Protein AF-A0A0S8GRU6-F1 (afdb_monomer_lite)

pLDDT: mean 81.9, std 15.33, range [33.53, 94.19]

Secondary structure (DSSP, 8-state):
----------S--PPPHHHHHHHHHHTTTS-HHHHHHHTT--HHHHHHHHHHTT----------HHHHHHHHHHGGGS-HHHHHHHHTS-HHHHHHHHHHTT----HHHHHHHHHHHHTT--

Structure (mmCIF, N/CA/C/O backbone):
data_AF-A0A0S8GRU6-F1
#
_entry.id   AF-A0A0S8GRU6-F1
#
loop_
_atom_site.group_PDB
_atom_site.id
_atom_site.type_symbol
_atom_site.label_atom_id
_atom_site.label_alt_id
_atom_site.label_comp_id
_atom_site.label_asym_id
_atom_site.label_entity_id
_atom_site.label_seq_id
_atom_site.pdbx_PDB_ins_code
_atom_site.Cartn_x
_atom_site.Cartn_y
_atom_site.Cartn_z
_atom_site.occupancy
_atom_site.B_iso_or_equiv
_atom_site.auth_seq_id
_atom_site.auth_comp_id
_atom_site.auth_asym_id
_atom_site.auth_atom_id
_atom_site.pdbx_PDB_model_num
ATOM 1 N N . MET A 1 1 ? 5.852 -28.354 15.652 1.00 33.53 1 MET A N 1
ATOM 2 C CA . MET A 1 1 ? 6.730 -28.138 14.474 1.00 33.53 1 MET A CA 1
ATOM 3 C C . MET A 1 1 ? 6.544 -26.722 13.929 1.00 33.53 1 MET A C 1
ATOM 5 O O . MET A 1 1 ? 5.658 -26.478 13.118 1.00 33.53 1 MET A O 1
ATOM 9 N N . VAL A 1 2 ? 7.336 -25.755 14.398 1.00 37.53 2 VAL A N 1
ATOM 10 C CA . VAL A 1 2 ? 7.321 -24.393 13.837 1.00 37.53 2 VAL A CA 1
ATOM 11 C C . VAL A 1 2 ? 8.263 -24.394 12.639 1.00 37.53 2 VAL A C 1
ATOM 13 O O . VAL A 1 2 ? 9.474 -24.513 12.809 1.00 37.53 2 VAL A O 1
ATOM 16 N N . LYS A 1 3 ? 7.715 -24.318 11.421 1.00 35.03 3 LYS A N 1
ATOM 17 C CA . LYS A 1 3 ? 8.502 -24.224 10.183 1.00 35.03 3 LYS A CA 1
ATOM 18 C C . LYS A 1 3 ? 9.413 -22.989 10.274 1.00 35.03 3 LYS A C 1
ATOM 20 O O . LYS A 1 3 ? 8.947 -21.864 10.084 1.00 35.03 3 LYS A O 1
ATOM 25 N N . LYS A 1 4 ? 10.699 -23.182 10.594 1.00 35.56 4 LYS A N 1
ATOM 26 C CA . LYS A 1 4 ? 11.731 -22.141 10.491 1.00 35.56 4 LYS A CA 1
ATOM 27 C C . LYS A 1 4 ? 11.765 -21.687 9.030 1.00 35.56 4 LYS A C 1
ATOM 29 O O . LYS A 1 4 ? 12.082 -22.472 8.142 1.00 35.56 4 LYS A O 1
ATOM 34 N N . LYS A 1 5 ? 11.386 -20.434 8.762 1.00 41.28 5 LYS A N 1
ATOM 35 C CA . LYS A 1 5 ? 11.523 -19.840 7.426 1.00 41.28 5 LYS A CA 1
ATOM 36 C C . LYS A 1 5 ? 13.015 -19.751 7.103 1.00 41.28 5 LYS A C 1
ATOM 38 O O . LYS A 1 5 ? 13.750 -19.078 7.821 1.00 41.28 5 LYS A O 1
ATOM 43 N N . ALA A 1 6 ? 13.449 -20.435 6.047 1.00 41.38 6 ALA A N 1
ATOM 44 C CA . ALA A 1 6 ? 14.820 -20.379 5.556 1.00 41.38 6 ALA A CA 1
ATOM 45 C C . ALA A 1 6 ? 15.241 -18.919 5.298 1.00 41.38 6 ALA A C 1
ATOM 47 O O . ALA A 1 6 ? 14.502 -18.163 4.657 1.00 41.38 6 ALA A O 1
ATOM 48 N N . LYS A 1 7 ? 16.420 -18.518 5.799 1.00 47.47 7 LYS A N 1
ATOM 49 C CA . LYS A 1 7 ? 17.060 -17.244 5.443 1.00 47.47 7 LYS A CA 1
ATOM 50 C C . LYS A 1 7 ? 17.320 -17.269 3.935 1.00 47.47 7 LYS A C 1
ATOM 52 O O . LYS A 1 7 ? 18.227 -17.952 3.476 1.00 47.47 7 LYS A O 1
ATOM 57 N N . LYS A 1 8 ? 16.499 -16.563 3.152 1.00 50.38 8 LYS A N 1
ATOM 58 C CA . LYS A 1 8 ? 16.745 -16.398 1.716 1.00 50.38 8 LYS A CA 1
ATOM 59 C C . LYS A 1 8 ? 18.013 -15.562 1.568 1.00 50.38 8 LYS A C 1
ATOM 61 O O . LYS A 1 8 ? 18.039 -14.435 2.048 1.00 50.38 8 LYS A O 1
ATOM 66 N N . ASN A 1 9 ? 19.046 -16.116 0.943 1.00 49.34 9 ASN A N 1
ATOM 67 C CA . ASN A 1 9 ? 20.247 -15.379 0.572 1.00 49.34 9 ASN A CA 1
ATOM 68 C C . ASN A 1 9 ? 19.836 -14.223 -0.363 1.00 49.34 9 ASN A C 1
ATOM 70 O O . ASN A 1 9 ? 19.459 -14.440 -1.513 1.00 49.34 9 ASN A O 1
ATOM 74 N N . THR A 1 10 ? 19.778 -13.005 0.178 1.00 54.72 10 THR A N 1
ATOM 75 C CA . THR A 1 10 ? 19.227 -11.805 -0.473 1.00 54.72 10 THR A CA 1
ATOM 76 C C . THR A 1 10 ? 20.237 -11.052 -1.334 1.00 54.72 10 THR A C 1
ATOM 78 O O . THR A 1 10 ? 19.898 -9.998 -1.868 1.00 54.72 10 THR A O 1
ATOM 81 N N . MET A 1 11 ? 21.461 -11.553 -1.483 1.00 57.38 11 MET A N 1
ATOM 82 C CA . MET A 1 11 ? 22.523 -10.823 -2.167 1.00 57.38 11 MET A CA 1
ATOM 83 C C . MET A 1 11 ? 22.667 -11.296 -3.622 1.00 57.38 11 MET A C 1
ATOM 85 O O . MET A 1 11 ? 23.057 -12.424 -3.895 1.00 57.38 11 MET A O 1
ATOM 89 N N . TYR A 1 12 ? 22.333 -10.394 -4.555 1.00 57.50 12 TYR A N 1
ATOM 90 C CA . TYR A 1 12 ? 22.746 -10.400 -5.970 1.00 57.50 12 TYR A CA 1
ATOM 91 C C . TYR A 1 12 ? 22.146 -11.427 -6.958 1.00 57.50 12 TYR A C 1
ATOM 93 O O . TYR A 1 12 ? 22.817 -11.883 -7.883 1.00 57.50 12 TYR A O 1
ATOM 101 N N . ARG A 1 13 ? 20.830 -11.697 -6.920 1.00 79.94 13 ARG A N 1
ATOM 102 C CA . ARG A 1 13 ? 20.169 -12.320 -8.092 1.00 79.94 13 ARG A CA 1
ATOM 103 C C . ARG A 1 13 ? 20.039 -11.315 -9.249 1.00 79.94 13 ARG A C 1
ATOM 105 O O . ARG A 1 13 ? 19.177 -10.426 -9.204 1.00 79.94 13 ARG A O 1
ATOM 112 N N . ARG A 1 14 ? 20.848 -11.483 -10.306 1.00 86.25 14 ARG A N 1
ATOM 113 C CA . ARG A 1 14 ? 20.774 -10.691 -11.554 1.00 86.25 14 ARG A CA 1
ATOM 114 C C . ARG A 1 14 ? 19.367 -10.736 -12.153 1.00 86.25 14 ARG A C 1
ATOM 116 O O . ARG A 1 14 ? 18.683 -11.750 -12.052 1.00 86.25 14 ARG A O 1
ATOM 123 N N . TRP A 1 15 ? 18.922 -9.620 -12.722 1.00 89.38 15 TRP A N 1
ATOM 124 C CA . TRP A 1 15 ? 17.626 -9.518 -13.396 1.00 89.38 15 TRP A CA 1
ATOM 125 C C . TRP A 1 15 ? 17.704 -10.145 -14.782 1.00 89.38 15 TRP A C 1
ATOM 127 O O . TRP A 1 15 ? 18.510 -9.697 -15.594 1.00 89.38 15 TRP A O 1
ATOM 137 N N . SER A 1 16 ? 16.859 -11.135 -15.067 1.00 91.00 16 SER A N 1
ATOM 138 C CA . SER A 1 16 ? 16.751 -11.660 -16.431 1.00 91.00 16 SER A CA 1
ATOM 139 C C . SER A 1 16 ? 15.895 -10.748 -17.314 1.00 91.00 16 SER A C 1
ATOM 141 O O . SER A 1 16 ? 15.045 -9.988 -16.835 1.00 91.00 16 SER A O 1
ATOM 143 N N . THR A 1 17 ? 16.077 -10.844 -18.631 1.00 90.50 17 THR A N 1
ATOM 144 C CA . THR A 1 17 ? 15.261 -10.111 -19.613 1.00 90.50 17 THR A CA 1
ATOM 145 C C . THR A 1 17 ? 13.775 -10.472 -19.503 1.00 90.50 17 THR A C 1
ATOM 147 O O . THR A 1 17 ? 12.913 -9.602 -19.648 1.00 90.50 17 THR A O 1
ATOM 150 N N . ALA A 1 18 ? 13.457 -11.729 -19.178 1.00 89.62 18 ALA A N 1
ATOM 151 C CA . ALA A 1 18 ? 12.094 -12.188 -18.919 1.00 89.62 18 ALA A CA 1
ATOM 152 C C . ALA A 1 18 ? 11.493 -11.538 -17.660 1.00 89.62 18 ALA A C 1
ATOM 154 O O . ALA A 1 18 ? 10.364 -11.048 -17.702 1.00 89.62 18 ALA A O 1
ATOM 155 N N . GLU A 1 19 ? 12.253 -11.454 -16.563 1.00 90.75 19 GLU A N 1
ATOM 156 C CA . GLU A 1 19 ? 11.796 -10.794 -15.333 1.00 90.75 19 GLU A CA 1
ATOM 157 C C . GLU A 1 19 ? 11.538 -9.301 -15.549 1.00 90.75 19 GLU A C 1
ATOM 159 O O . GLU A 1 19 ? 10.524 -8.777 -15.091 1.00 90.75 19 GLU A O 1
ATOM 164 N N . VAL A 1 20 ? 12.419 -8.618 -16.287 1.00 92.00 20 VAL A N 1
ATOM 165 C CA . VAL A 1 20 ? 12.241 -7.200 -16.637 1.00 92.00 20 VAL A CA 1
ATOM 166 C C . VAL A 1 20 ? 10.992 -6.999 -17.496 1.00 92.00 20 VAL A C 1
ATOM 168 O O . VAL A 1 20 ? 10.249 -6.041 -17.285 1.00 92.00 20 VAL A O 1
ATOM 171 N N . ARG A 1 21 ? 10.716 -7.911 -18.435 1.00 92.44 21 ARG A N 1
ATOM 172 C CA . ARG A 1 21 ? 9.514 -7.868 -19.283 1.00 92.44 21 ARG A CA 1
ATOM 173 C C . ARG A 1 21 ? 8.235 -8.016 -18.463 1.00 92.44 21 ARG A C 1
ATOM 175 O O . ARG A 1 21 ? 7.293 -7.246 -18.648 1.00 92.44 21 ARG A O 1
ATOM 182 N N . ILE A 1 22 ? 8.217 -8.971 -17.532 1.00 90.94 22 ILE A N 1
ATOM 183 C 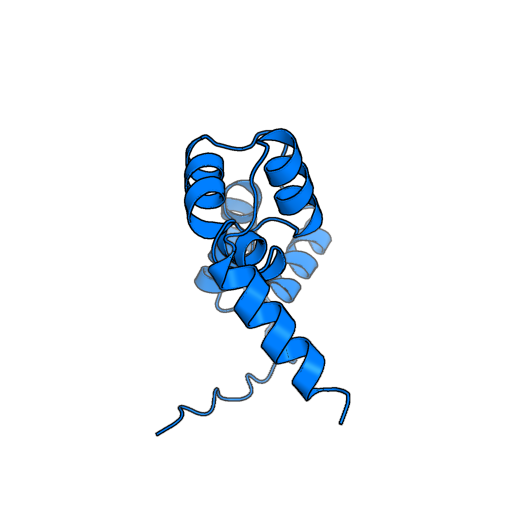CA . ILE A 1 22 ? 7.099 -9.161 -16.601 1.00 90.94 22 ILE A CA 1
ATOM 184 C C . ILE A 1 22 ? 6.940 -7.918 -15.724 1.00 90.94 22 ILE A C 1
ATOM 186 O O . ILE A 1 22 ? 5.829 -7.411 -15.597 1.00 90.94 22 ILE A O 1
ATOM 190 N N . LEU A 1 23 ? 8.032 -7.374 -15.181 1.00 91.38 23 LEU A N 1
ATOM 191 C CA . LEU A 1 23 ? 7.984 -6.166 -14.363 1.00 91.38 23 LEU A CA 1
ATOM 192 C C . LEU A 1 23 ? 7.366 -4.991 -15.136 1.00 91.38 23 LEU A C 1
ATOM 194 O O . LEU A 1 23 ? 6.406 -4.399 -14.657 1.00 91.38 23 LEU A O 1
ATOM 198 N N . LYS A 1 24 ? 7.825 -4.708 -16.362 1.00 90.31 24 LYS A N 1
ATOM 199 C CA . LYS A 1 24 ? 7.270 -3.635 -17.210 1.00 90.31 24 LYS A CA 1
ATOM 200 C C . LYS A 1 24 ? 5.770 -3.800 -17.475 1.00 90.31 24 LYS A C 1
ATOM 202 O O . LYS A 1 24 ? 5.032 -2.822 -17.413 1.00 90.31 24 LYS A O 1
ATOM 207 N N . ARG A 1 25 ? 5.312 -5.027 -17.745 1.00 88.94 25 ARG A N 1
ATOM 208 C CA . ARG A 1 25 ? 3.901 -5.310 -18.061 1.00 88.94 25 ARG A CA 1
ATOM 209 C C . ARG A 1 25 ? 2.992 -5.271 -16.829 1.00 88.94 25 ARG A C 1
ATOM 211 O O . ARG A 1 25 ? 1.862 -4.806 -16.927 1.00 88.94 25 ARG A O 1
ATOM 218 N N . TYR A 1 26 ? 3.458 -5.776 -15.689 1.00 86.81 26 TYR A N 1
ATOM 219 C CA . TYR A 1 26 ? 2.602 -6.002 -14.520 1.00 86.81 26 TYR A CA 1
ATOM 220 C C . TYR A 1 26 ? 2.707 -4.890 -13.468 1.00 86.81 26 TYR A C 1
ATOM 222 O O . TYR A 1 26 ? 1.738 -4.648 -12.756 1.00 86.81 26 TYR A O 1
ATOM 230 N N . TYR A 1 27 ? 3.827 -4.167 -13.373 1.00 87.38 27 TYR A N 1
ATOM 231 C CA . TYR A 1 27 ? 4.057 -3.219 -12.274 1.00 87.38 27 TYR A CA 1
ATOM 232 C C . TYR A 1 27 ? 3.030 -2.082 -12.196 1.00 87.38 27 TYR A C 1
ATOM 234 O O . TYR A 1 27 ? 2.680 -1.643 -11.101 1.00 87.38 27 TYR A O 1
ATOM 242 N N . ARG A 1 28 ? 2.522 -1.623 -13.347 1.00 81.75 28 ARG A N 1
ATOM 243 C CA . ARG A 1 28 ? 1.536 -0.534 -13.410 1.00 81.75 28 ARG A CA 1
ATOM 244 C C . ARG A 1 28 ? 0.142 -0.957 -12.930 1.00 81.75 28 ARG A C 1
ATOM 246 O O . ARG A 1 28 ? -0.561 -0.125 -12.367 1.00 81.75 28 ARG A O 1
ATOM 253 N N . ASN A 1 29 ? -0.227 -2.223 -13.133 1.00 80.44 29 ASN A N 1
ATOM 254 C CA . ASN A 1 29 ? -1.598 -2.715 -12.946 1.00 80.44 29 ASN A CA 1
ATOM 255 C C . ASN A 1 29 ? -1.774 -3.590 -11.698 1.00 80.44 29 ASN A C 1
ATOM 257 O O . ASN A 1 29 ? -2.884 -3.710 -11.192 1.00 80.44 29 ASN A O 1
ATOM 261 N N . PHE A 1 30 ? -0.697 -4.199 -11.203 1.00 82.00 30 PHE A N 1
ATOM 262 C CA . PHE A 1 30 ? -0.738 -5.130 -10.077 1.00 82.00 30 PHE A CA 1
ATOM 263 C C . PHE A 1 30 ? -0.073 -4.545 -8.837 1.00 82.00 30 PHE A C 1
ATOM 265 O O . PHE A 1 30 ? 0.771 -3.644 -8.907 1.00 82.00 30 PHE A O 1
ATOM 272 N N . SER A 1 31 ? -0.458 -5.070 -7.680 1.00 81.12 31 SER A N 1
ATOM 273 C CA . SER A 1 31 ? 0.121 -4.740 -6.378 1.00 81.12 31 SER A CA 1
ATOM 274 C C . SER A 1 31 ? 1.615 -5.115 -6.340 1.00 81.12 31 SER A C 1
ATOM 276 O O . SER A 1 31 ? 2.083 -5.988 -7.078 1.00 81.12 31 SER A O 1
ATOM 278 N N . THR A 1 32 ? 2.419 -4.416 -5.529 1.00 84.94 32 THR A N 1
ATOM 279 C CA . THR A 1 32 ? 3.876 -4.685 -5.511 1.00 84.94 32 THR A CA 1
ATOM 280 C C . THR A 1 32 ? 4.124 -6.091 -4.978 1.00 84.94 32 THR A C 1
ATOM 282 O O . THR A 1 32 ? 5.021 -6.794 -5.445 1.00 84.94 32 THR A O 1
ATOM 285 N N . ARG A 1 33 ? 3.268 -6.522 -4.049 1.00 82.38 33 ARG A N 1
ATOM 286 C CA . ARG A 1 33 ? 3.232 -7.873 -3.511 1.00 82.38 33 ARG A CA 1
ATOM 287 C C . ARG A 1 33 ? 2.956 -8.936 -4.572 1.00 82.38 33 ARG A C 1
ATOM 289 O O . ARG A 1 33 ? 3.704 -9.903 -4.631 1.00 82.38 33 ARG A O 1
ATOM 296 N N . GLU A 1 34 ? 1.945 -8.766 -5.419 1.00 84.25 34 GLU A N 1
ATOM 297 C CA . GLU A 1 34 ? 1.633 -9.743 -6.477 1.00 84.25 34 GLU A CA 1
ATOM 298 C C . GLU A 1 34 ? 2.786 -9.881 -7.474 1.00 84.25 34 GLU A C 1
ATOM 300 O O . GLU A 1 34 ? 3.159 -10.987 -7.864 1.00 84.25 34 GLU A O 1
ATOM 305 N N . VAL A 1 35 ? 3.407 -8.760 -7.854 1.00 88.50 35 VAL A N 1
ATOM 306 C CA . VAL A 1 35 ? 4.580 -8.772 -8.739 1.00 88.50 35 VAL A CA 1
ATOM 307 C C . VAL A 1 35 ? 5.774 -9.448 -8.056 1.00 88.50 35 VAL A C 1
ATOM 309 O O . VAL A 1 35 ? 6.495 -10.218 -8.691 1.00 88.50 35 VAL A O 1
ATOM 312 N N . ALA A 1 36 ? 5.969 -9.203 -6.760 1.00 88.56 36 ALA A N 1
ATOM 313 C CA . ALA A 1 36 ? 7.010 -9.831 -5.952 1.00 88.56 36 ALA A CA 1
ATOM 314 C C . ALA A 1 36 ? 6.812 -11.351 -5.827 1.00 88.56 36 ALA A C 1
ATOM 316 O O . ALA A 1 36 ? 7.767 -12.107 -6.017 1.00 88.56 36 AL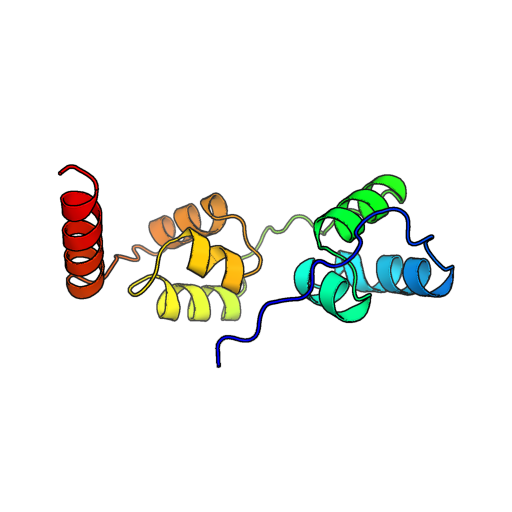A A O 1
ATOM 317 N N . GLU A 1 37 ? 5.579 -11.802 -5.579 1.00 88.12 37 GLU A N 1
ATOM 318 C CA . GLU A 1 37 ? 5.204 -13.220 -5.545 1.00 88.12 37 GLU A CA 1
ATOM 319 C C . GLU A 1 37 ? 5.443 -13.878 -6.913 1.00 88.12 37 GLU A C 1
ATOM 321 O O . GLU A 1 37 ? 6.105 -14.914 -6.983 1.00 88.12 37 GLU A O 1
ATOM 326 N N . LYS A 1 38 ? 5.026 -13.228 -8.009 1.00 87.69 38 LYS A N 1
ATOM 327 C CA . LYS A 1 38 ? 5.209 -13.734 -9.380 1.00 87.69 38 LYS A CA 1
ATOM 328 C C . LYS A 1 38 ? 6.676 -13.854 -9.796 1.00 87.69 38 LYS A C 1
ATOM 330 O O . LYS A 1 38 ? 7.035 -14.778 -10.518 1.00 87.69 38 LYS A O 1
ATOM 335 N N . LEU A 1 39 ? 7.521 -12.918 -9.368 1.00 87.38 39 LEU A N 1
ATOM 336 C CA . LEU A 1 39 ? 8.950 -12.896 -9.701 1.00 87.38 39 LEU A CA 1
ATOM 337 C C . LEU A 1 39 ? 9.825 -13.598 -8.654 1.00 87.38 39 LEU A C 1
ATOM 339 O O . LEU A 1 39 ? 11.050 -13.605 -8.790 1.00 87.38 39 LEU A O 1
ATOM 343 N N . ALA A 1 40 ? 9.216 -14.157 -7.602 1.00 88.31 40 ALA A N 1
ATOM 344 C CA . ALA A 1 40 ? 9.898 -14.725 -6.441 1.00 88.31 40 ALA A CA 1
ATOM 345 C C . ALA A 1 40 ? 10.977 -13.790 -5.844 1.00 88.31 40 ALA A C 1
ATOM 347 O O . ALA A 1 40 ? 11.991 -14.240 -5.303 1.00 88.31 40 ALA A O 1
ATOM 348 N N . ARG A 1 41 ? 10.759 -12.472 -5.934 1.00 87.31 41 ARG A N 1
ATOM 349 C CA . ARG A 1 41 ? 11.647 -11.412 -5.427 1.00 87.31 41 ARG A CA 1
ATOM 350 C C . ARG A 1 41 ? 10.997 -10.707 -4.241 1.00 87.31 41 ARG A C 1
ATOM 352 O O . ARG A 1 41 ? 9.806 -10.842 -3.994 1.00 87.31 41 ARG A O 1
ATOM 359 N N . THR A 1 42 ? 11.779 -9.962 -3.468 1.00 86.88 42 THR A N 1
ATOM 360 C CA . THR A 1 42 ? 11.225 -9.124 -2.394 1.00 86.88 42 THR A CA 1
ATOM 361 C C . THR A 1 42 ? 10.567 -7.877 -2.986 1.00 86.88 42 THR A C 1
ATOM 363 O O . THR A 1 42 ? 11.028 -7.369 -4.008 1.00 86.88 42 THR A O 1
ATOM 366 N N . GLY A 1 43 ? 9.536 -7.335 -2.327 1.00 85.69 43 GLY A N 1
ATOM 367 C CA . GLY A 1 43 ? 8.897 -6.081 -2.755 1.00 85.69 43 GLY A CA 1
ATOM 368 C C . GLY A 1 43 ? 9.901 -4.935 -2.917 1.00 85.69 43 GLY A C 1
ATOM 369 O O . GLY A 1 43 ? 9.887 -4.241 -3.925 1.00 85.69 43 GLY A O 1
ATOM 370 N N . ARG A 1 44 ? 10.882 -4.844 -2.008 1.00 84.44 44 ARG A N 1
ATOM 371 C CA . ARG A 1 44 ? 11.975 -3.862 -2.084 1.00 84.44 44 ARG A CA 1
ATOM 372 C C . ARG A 1 44 ? 12.830 -4.008 -3.350 1.00 84.44 44 ARG A C 1
ATOM 374 O O . ARG A 1 44 ? 13.228 -3.008 -3.934 1.00 84.44 44 ARG A O 1
ATOM 381 N N . ALA A 1 45 ? 13.105 -5.236 -3.798 1.00 88.31 45 ALA A N 1
ATOM 382 C CA . ALA A 1 45 ? 13.839 -5.463 -5.044 1.00 88.31 45 ALA A CA 1
ATOM 383 C C . ALA A 1 45 ? 13.006 -5.078 -6.278 1.00 88.31 45 ALA A C 1
ATOM 385 O O . ALA A 1 45 ? 13.555 -4.525 -7.230 1.00 88.31 45 ALA A O 1
ATOM 386 N N . ILE A 1 46 ? 11.696 -5.353 -6.252 1.00 90.38 46 ILE A N 1
ATOM 387 C CA . ILE A 1 46 ? 10.752 -4.926 -7.294 1.00 90.38 46 ILE A CA 1
ATOM 388 C C . ILE A 1 46 ? 10.731 -3.399 -7.399 1.00 90.38 46 ILE A C 1
ATOM 390 O O . ILE A 1 46 ? 10.909 -2.876 -8.493 1.00 90.38 46 ILE A O 1
ATOM 394 N N . GLU A 1 47 ? 10.572 -2.694 -6.278 1.00 87.69 47 GLU A N 1
ATOM 395 C CA . GLU A 1 47 ? 10.549 -1.226 -6.223 1.00 87.69 47 GLU A CA 1
ATOM 396 C C . GLU A 1 47 ? 11.860 -0.613 -6.710 1.00 87.69 47 GLU A C 1
ATOM 398 O O . GLU A 1 47 ? 11.838 0.258 -7.575 1.00 87.69 47 GLU A O 1
ATOM 403 N N . ALA A 1 48 ? 13.003 -1.118 -6.232 1.00 89.56 48 ALA A N 1
ATOM 404 C CA . ALA A 1 48 ? 14.312 -0.632 -6.660 1.00 89.56 48 ALA A CA 1
ATOM 405 C C . ALA A 1 48 ? 14.512 -0.786 -8.176 1.00 89.56 48 ALA A C 1
ATOM 407 O O . ALA A 1 48 ? 14.980 0.136 -8.845 1.00 89.56 48 ALA A O 1
ATOM 408 N N . LYS A 1 49 ? 14.120 -1.935 -8.748 1.00 92.12 49 LYS A N 1
ATOM 409 C CA . LYS A 1 49 ? 14.235 -2.149 -10.195 1.00 92.12 49 LYS A CA 1
ATOM 410 C C . LYS A 1 49 ? 13.220 -1.333 -10.986 1.00 92.12 49 LYS A C 1
ATOM 412 O O . LYS A 1 49 ? 13.569 -0.844 -12.052 1.00 92.12 49 LYS A O 1
ATOM 417 N N . ALA A 1 50 ? 11.993 -1.193 -10.492 1.00 90.69 50 ALA A N 1
ATOM 418 C CA . ALA A 1 50 ? 10.971 -0.373 -11.127 1.00 90.69 50 ALA A CA 1
ATOM 419 C C . ALA A 1 50 ? 11.421 1.090 -11.206 1.00 90.69 50 ALA A C 1
ATOM 421 O O . ALA A 1 50 ? 11.387 1.668 -12.289 1.00 90.69 50 ALA A O 1
ATOM 422 N N . HIS A 1 51 ? 11.962 1.629 -10.110 1.00 89.62 51 HIS A N 1
ATOM 423 C CA . HIS A 1 51 ? 12.544 2.969 -10.071 1.00 89.62 51 HIS A CA 1
ATOM 424 C C . HIS A 1 51 ? 13.692 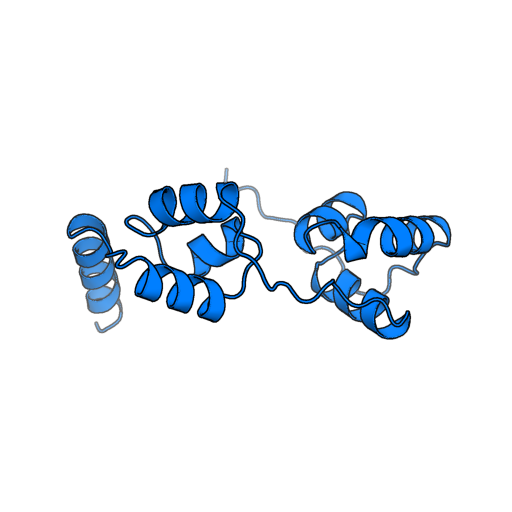3.125 -11.079 1.00 89.62 51 HIS A C 1
ATOM 426 O O . HIS A 1 51 ? 13.681 4.049 -11.884 1.00 89.62 51 HIS A O 1
ATOM 432 N N . ALA A 1 52 ? 14.630 2.171 -11.117 1.00 90.69 52 ALA A N 1
ATOM 433 C CA . ALA A 1 52 ? 15.729 2.170 -12.090 1.00 90.69 52 ALA A CA 1
ATOM 434 C C . ALA A 1 52 ? 15.270 2.054 -13.559 1.00 90.69 52 ALA A C 1
ATOM 436 O O . ALA A 1 52 ? 16.043 2.333 -14.468 1.00 90.69 52 ALA A O 1
ATOM 437 N N . LEU A 1 53 ? 14.035 1.607 -13.804 1.00 90.25 53 LEU A N 1
ATOM 438 C CA . LEU A 1 53 ? 13.427 1.503 -15.133 1.00 90.25 53 LEU A CA 1
ATOM 439 C C . LEU A 1 53 ? 12.433 2.641 -15.429 1.00 90.25 53 LEU A C 1
ATOM 441 O O . LEU A 1 53 ? 11.750 2.571 -16.450 1.00 90.25 53 LEU A O 1
ATOM 445 N N . GLY A 1 54 ? 12.295 3.636 -14.542 1.00 88.75 54 GLY A N 1
ATOM 446 C CA . GLY A 1 54 ? 11.306 4.714 -14.678 1.00 88.75 54 GLY A CA 1
ATOM 447 C C . GLY A 1 54 ? 9.852 4.226 -14.624 1.00 88.75 54 GLY A C 1
ATOM 448 O O . GLY A 1 54 ? 8.944 4.865 -15.156 1.00 88.75 54 GLY A O 1
ATOM 449 N N . LEU A 1 55 ? 9.610 3.056 -14.030 1.00 87.44 55 LEU A N 1
ATOM 450 C CA . LEU A 1 55 ? 8.276 2.494 -13.882 1.00 87.44 55 LEU A CA 1
ATOM 451 C C . LEU A 1 55 ? 7.637 3.058 -12.617 1.00 87.44 55 LEU A C 1
ATOM 453 O O . LEU A 1 55 ? 7.993 2.679 -11.504 1.00 87.44 55 LEU A O 1
ATOM 457 N N . TYR A 1 56 ? 6.642 3.915 -12.805 1.00 81.81 56 TYR A N 1
ATOM 458 C CA . TYR A 1 56 ? 5.806 4.425 -11.727 1.00 81.81 56 TYR A CA 1
ATOM 459 C C . TYR A 1 56 ? 4.443 3.741 -11.754 1.00 81.81 56 TYR A C 1
ATOM 461 O O . TYR A 1 56 ? 3.886 3.449 -12.821 1.00 81.81 56 TYR A O 1
ATOM 469 N N . LYS A 1 57 ? 3.893 3.485 -10.565 1.00 74.38 57 LYS A N 1
ATOM 470 C CA . LYS A 1 57 ? 2.490 3.092 -10.456 1.00 74.38 57 LYS A CA 1
ATOM 471 C C . LYS A 1 57 ? 1.611 4.272 -10.838 1.00 74.38 57 LYS A C 1
ATOM 473 O O . LYS A 1 57 ? 1.956 5.418 -10.553 1.00 74.38 57 LYS A O 1
ATOM 478 N N . ALA A 1 58 ? 0.464 3.981 -11.448 1.00 64.81 58 ALA A N 1
ATOM 479 C CA . ALA A 1 58 ? -0.576 4.988 -11.588 1.00 64.81 58 ALA A CA 1
ATOM 480 C C . ALA A 1 58 ? -0.877 5.568 -10.198 1.00 64.81 58 ALA A C 1
ATOM 482 O O . ALA A 1 58 ? -0.933 4.818 -9.214 1.00 64.81 58 ALA A O 1
ATOM 483 N N . LYS A 1 59 ? -1.008 6.898 -10.113 1.00 61.94 59 LYS A N 1
ATOM 484 C CA . LYS A 1 59 ? -1.336 7.605 -8.872 1.00 61.94 59 LYS A CA 1
ATOM 485 C C . LYS A 1 59 ? -2.557 6.898 -8.275 1.00 61.94 59 LYS A C 1
ATOM 487 O O . LYS A 1 59 ? -3.596 6.804 -8.919 1.00 61.94 59 LYS A O 1
ATOM 492 N N . GLN A 1 60 ? -2.384 6.293 -7.101 1.00 60.88 60 GLN A N 1
ATOM 493 C CA . GLN A 1 60 ? -3.370 5.428 -6.443 1.00 60.88 60 GLN A CA 1
ATOM 494 C C . GLN A 1 60 ? -4.523 6.280 -5.888 1.00 60.88 60 GLN A C 1
ATOM 496 O O . GLN A 1 60 ? -4.656 6.448 -4.678 1.00 60.88 60 GLN A O 1
ATOM 501 N N . GLN A 1 61 ? -5.296 6.900 -6.779 1.00 58.66 61 GLN A N 1
ATOM 502 C CA . GLN A 1 61 ? -6.129 8.056 -6.449 1.00 58.66 61 GLN A CA 1
ATOM 503 C C . GLN A 1 61 ? -7.560 7.679 -6.060 1.00 58.66 61 GLN A C 1
ATOM 505 O O . GLN A 1 61 ? -8.215 8.446 -5.363 1.00 58.66 61 GLN A O 1
ATOM 510 N N . SER A 1 62 ? -8.027 6.478 -6.409 1.00 74.25 62 SER A N 1
ATOM 511 C CA . SER A 1 62 ? -9.349 5.993 -6.017 1.00 74.25 62 SER A CA 1
ATOM 512 C C . SER A 1 62 ? -9.259 4.720 -5.174 1.00 74.25 62 SER A C 1
ATOM 514 O O . SER A 1 62 ? -8.478 3.802 -5.432 1.00 74.25 62 SER A O 1
ATOM 516 N N . TRP A 1 63 ? -10.047 4.693 -4.101 1.00 83.31 63 TRP A N 1
ATOM 517 C CA . TRP A 1 63 ? -10.337 3.479 -3.349 1.00 83.31 63 TRP A CA 1
ATOM 518 C C . TRP A 1 63 ? -11.417 2.712 -4.099 1.00 83.31 63 TRP A C 1
ATOM 520 O O . TRP A 1 63 ? -12.533 3.208 -4.245 1.00 83.31 63 TRP A O 1
ATOM 530 N N . SER A 1 64 ? -11.106 1.504 -4.559 1.00 84.50 64 SER A N 1
ATOM 531 C CA . SER A 1 64 ? -12.118 0.646 -5.171 1.00 84.50 64 SER A CA 1
ATOM 532 C C . SER A 1 64 ? -13.154 0.204 -4.134 1.00 84.50 64 SER A C 1
ATOM 534 O O . SER A 1 64 ? -12.857 0.046 -2.945 1.00 84.50 64 SER A O 1
ATOM 536 N N . GLN A 1 65 ? -14.376 -0.085 -4.585 1.00 83.81 65 GLN A N 1
ATOM 537 C CA . GLN A 1 65 ? -15.424 -0.611 -3.704 1.00 83.81 65 GLN A CA 1
ATOM 538 C C . GLN A 1 65 ? -15.010 -1.931 -3.030 1.00 83.81 65 GLN A C 1
ATOM 540 O O . GLN A 1 65 ? -15.329 -2.175 -1.865 1.00 83.81 65 GLN A O 1
ATOM 545 N N . ALA A 1 66 ? -14.217 -2.758 -3.719 1.00 81.94 66 ALA A N 1
ATOM 546 C CA . ALA A 1 66 ? -13.652 -3.980 -3.156 1.00 81.94 66 ALA A CA 1
ATOM 547 C C . ALA A 1 66 ? -12.664 -3.694 -2.009 1.00 81.94 66 ALA A C 1
ATOM 549 O O . ALA A 1 66 ? -12.707 -4.360 -0.969 1.00 81.94 66 ALA A O 1
ATOM 550 N N . GLU A 1 67 ? -11.791 -2.692 -2.156 1.00 86.94 67 GLU A N 1
ATOM 551 C CA . GLU A 1 67 ? -10.893 -2.254 -1.081 1.00 86.94 67 GLU A CA 1
ATOM 552 C C . GLU A 1 67 ? -11.667 -1.678 0.102 1.00 86.94 67 GLU A C 1
ATOM 554 O O . GLU A 1 67 ? -11.365 -2.038 1.238 1.00 86.94 67 GLU A O 1
ATOM 559 N N . ILE A 1 68 ? -12.700 -0.867 -0.145 1.00 90.56 68 ILE A N 1
ATOM 560 C CA . ILE A 1 68 ? -13.566 -0.313 0.907 1.00 90.56 68 ILE A CA 1
ATOM 561 C C . ILE A 1 68 ? -14.269 -1.440 1.674 1.00 90.56 68 ILE A C 1
ATOM 563 O O . ILE A 1 68 ? -14.255 -1.454 2.907 1.00 90.56 68 ILE A O 1
ATOM 567 N N . LYS A 1 69 ? -14.825 -2.436 0.973 1.00 92.06 69 LYS A N 1
ATOM 568 C CA . LYS A 1 69 ? -15.469 -3.605 1.594 1.00 92.06 69 LYS A CA 1
ATOM 569 C C . LYS A 1 69 ? -14.489 -4.390 2.470 1.00 92.06 69 LYS A C 1
ATOM 571 O O . LYS A 1 69 ? -14.816 -4.755 3.602 1.00 92.06 69 LYS A O 1
ATOM 576 N N . ARG A 1 70 ? -13.264 -4.616 1.984 1.00 92.38 70 ARG A N 1
ATOM 577 C CA . ARG A 1 70 ? -12.199 -5.275 2.762 1.00 92.38 70 ARG A CA 1
ATOM 578 C C . ARG A 1 70 ? -11.760 -4.429 3.960 1.00 92.38 70 ARG A C 1
ATOM 580 O O . ARG A 1 70 ? -11.595 -4.979 5.049 1.00 92.38 70 ARG A O 1
ATOM 587 N N . LEU A 1 71 ? -11.629 -3.1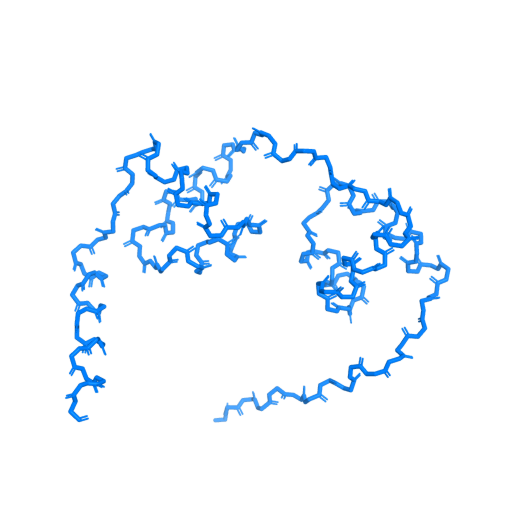13 3.794 1.00 93.06 71 LEU A N 1
ATOM 588 C CA . LEU A 1 71 ? -11.295 -2.175 4.866 1.00 93.06 71 LEU A CA 1
ATOM 589 C C . LEU A 1 71 ? -12.345 -2.232 5.983 1.00 93.06 71 LEU A C 1
ATOM 591 O O . LEU A 1 71 ? -11.980 -2.457 7.135 1.00 93.06 71 LEU A O 1
ATOM 595 N N . ARG A 1 72 ? -13.640 -2.156 5.647 1.00 94.19 72 ARG A N 1
ATOM 596 C CA . ARG A 1 72 ? -14.751 -2.290 6.610 1.00 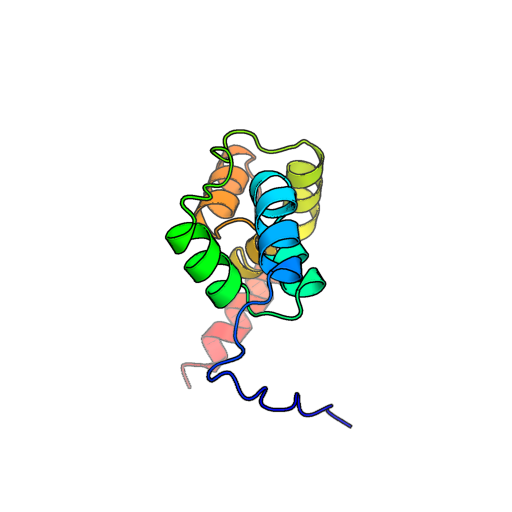94.19 72 ARG A CA 1
ATOM 597 C C . ARG A 1 72 ? -14.716 -3.617 7.368 1.00 94.19 72 ARG A C 1
ATOM 599 O O . ARG A 1 72 ? -14.922 -3.633 8.577 1.00 94.19 72 ARG A O 1
ATOM 606 N N . LYS A 1 73 ? -14.402 -4.719 6.679 1.00 94.00 73 LYS A N 1
ATOM 607 C CA . LYS A 1 73 ? -14.328 -6.059 7.280 1.00 94.00 73 LYS A CA 1
ATOM 608 C C . LYS A 1 73 ? -13.144 -6.220 8.235 1.00 94.00 73 LYS A C 1
ATOM 610 O O . LYS A 1 73 ? -13.286 -6.814 9.299 1.00 94.00 73 LYS A O 1
ATOM 615 N N . PHE A 1 74 ? -11.960 -5.741 7.860 1.00 92.94 74 PHE A N 1
ATOM 616 C CA . PHE A 1 74 ? -10.737 -6.011 8.621 1.00 92.94 74 PHE A CA 1
ATOM 617 C C . PHE A 1 74 ? -10.439 -4.961 9.685 1.00 92.94 74 PHE A C 1
ATOM 619 O O . PHE A 1 74 ? -9.907 -5.304 10.745 1.00 92.94 74 PHE A O 1
ATOM 626 N N . TYR A 1 75 ? -10.786 -3.697 9.435 1.00 93.75 75 TYR A N 1
ATOM 627 C CA . TYR A 1 75 ? -10.427 -2.594 10.316 1.00 93.75 75 TYR A CA 1
ATOM 628 C C . TYR A 1 75 ? -10.856 -2.795 11.774 1.00 93.75 75 TYR A C 1
ATOM 630 O O . TYR A 1 75 ? -10.008 -2.577 12.638 1.00 93.75 75 TYR A O 1
ATOM 638 N N . PRO A 1 76 ? -12.069 -3.277 12.100 1.00 94.06 76 PRO A N 1
ATOM 639 C CA . PRO A 1 76 ? -12.513 -3.380 13.490 1.00 94.06 76 PRO A CA 1
ATOM 640 C C . PRO A 1 76 ? -11.756 -4.412 14.347 1.00 94.06 76 PRO A C 1
ATOM 642 O O . PRO A 1 76 ? -11.814 -4.347 15.580 1.00 94.06 76 PRO A O 1
ATOM 645 N N . HIS A 1 77 ? -11.052 -5.361 13.721 1.00 93.31 77 HIS A N 1
ATOM 646 C CA . HIS A 1 77 ? -10.525 -6.561 14.386 1.00 93.31 77 HIS A CA 1
ATOM 647 C C . HIS A 1 77 ? -8.997 -6.669 14.403 1.00 93.31 77 HIS A C 1
ATOM 649 O O . HIS A 1 77 ? -8.460 -7.581 15.030 1.00 93.31 77 HIS A O 1
ATOM 655 N N . MET A 1 78 ? -8.275 -5.780 13.719 1.00 91.88 78 MET A N 1
ATOM 656 C CA . MET A 1 78 ? -6.811 -5.830 13.667 1.00 91.88 78 MET A CA 1
ATOM 657 C C . MET A 1 78 ? -6.172 -4.440 13.582 1.00 91.88 78 MET A C 1
ATOM 659 O O . MET A 1 78 ? -6.852 -3.428 13.389 1.00 91.88 78 MET A O 1
ATOM 663 N N . SER A 1 79 ? -4.847 -4.381 13.738 1.00 92.38 79 SER A N 1
ATOM 664 C CA . SER A 1 79 ? -4.095 -3.126 13.671 1.00 92.38 79 SER A CA 1
ATOM 665 C C . SER A 1 79 ? -4.141 -2.524 12.272 1.00 92.38 79 SER A C 1
ATOM 667 O O . SER A 1 79 ? -4.169 -3.248 11.280 1.00 92.38 79 SER A O 1
ATOM 669 N N . THR A 1 80 ? -4.101 -1.195 12.187 1.00 90.88 80 THR A N 1
ATOM 670 C CA . THR A 1 80 ? -4.088 -0.475 10.904 1.00 90.88 80 THR A CA 1
ATOM 671 C C . THR A 1 80 ? -2.942 -0.943 10.005 1.00 90.88 80 THR A C 1
ATOM 673 O O . THR A 1 80 ? -3.162 -1.145 8.819 1.00 90.88 80 THR A O 1
ATOM 676 N N . TYR A 1 81 ? -1.773 -1.258 10.575 1.00 90.12 81 TYR A N 1
ATOM 677 C CA . TYR A 1 81 ? -0.657 -1.880 9.854 1.00 90.12 81 TYR A CA 1
ATOM 678 C C . TYR A 1 81 ? -1.032 -3.198 9.162 1.00 90.12 81 TYR A C 1
ATOM 680 O O . TYR A 1 81 ? -0.780 -3.356 7.973 1.00 90.12 81 TYR A O 1
ATOM 688 N N . LYS A 1 82 ? -1.682 -4.129 9.874 1.00 89.62 82 LYS A N 1
ATOM 689 C CA . LYS A 1 82 ? -2.100 -5.420 9.298 1.00 89.62 82 LYS A CA 1
ATOM 690 C C . LYS A 1 82 ? -3.207 -5.265 8.259 1.00 89.62 82 LYS A C 1
ATOM 692 O O . LYS A 1 82 ? -3.254 -6.019 7.292 1.00 89.62 82 LYS A O 1
ATOM 697 N N . VAL A 1 83 ? -4.112 -4.308 8.464 1.00 91.75 83 VAL A N 1
ATOM 698 C CA . VAL A 1 83 ? -5.145 -3.982 7.472 1.00 91.75 83 VAL A CA 1
ATOM 699 C C . VAL A 1 83 ? -4.493 -3.464 6.195 1.00 91.75 83 VAL A C 1
ATOM 701 O O . VAL A 1 83 ? -4.812 -3.940 5.114 1.00 91.75 83 VAL A O 1
ATOM 704 N N . ALA A 1 84 ? -3.556 -2.530 6.326 1.00 88.69 84 ALA A N 1
ATOM 705 C CA . ALA A 1 84 ? -2.854 -1.920 5.208 1.00 88.69 84 ALA A CA 1
ATOM 706 C C . ALA A 1 84 ? -2.024 -2.946 4.420 1.00 88.69 84 ALA A C 1
ATOM 708 O O . ALA A 1 84 ? -2.132 -3.006 3.200 1.00 88.69 84 ALA A O 1
ATOM 709 N N . GLU A 1 85 ? -1.325 -3.845 5.119 1.00 86.62 85 GLU A N 1
ATOM 710 C CA . GLU A 1 85 ? -0.610 -4.979 4.517 1.00 86.62 85 GLU A CA 1
ATOM 711 C C . GLU A 1 85 ? -1.539 -5.897 3.701 1.00 86.62 85 GLU A C 1
ATOM 713 O O . GLU A 1 85 ? -1.158 -6.401 2.645 1.00 86.62 85 GLU A O 1
ATOM 718 N N . LYS A 1 86 ? -2.777 -6.113 4.165 1.00 86.38 86 LYS A N 1
ATOM 719 C CA . LYS A 1 86 ? -3.784 -6.905 3.439 1.00 86.38 86 LYS A CA 1
ATOM 720 C C . LYS A 1 86 ? -4.390 -6.178 2.239 1.00 86.38 86 LYS A C 1
ATOM 722 O O . LYS A 1 86 ? -4.962 -6.839 1.378 1.00 86.38 86 LYS A O 1
ATOM 727 N N . LEU A 1 87 ? -4.323 -4.852 2.213 1.00 84.25 87 LEU A N 1
ATOM 728 C CA . LEU A 1 87 ? -4.871 -4.015 1.146 1.00 84.25 87 LEU A CA 1
ATOM 729 C C . LEU A 1 87 ? -3.800 -3.562 0.141 1.00 84.25 87 LEU A C 1
ATOM 731 O O . LEU A 1 87 ? -4.148 -2.855 -0.792 1.00 84.25 87 LEU A O 1
ATOM 735 N N . ASP A 1 88 ? -2.530 -3.939 0.337 1.00 80.94 88 ASP A N 1
ATOM 736 C CA . ASP A 1 88 ? -1.360 -3.378 -0.371 1.00 80.94 88 ASP A CA 1
ATOM 737 C C . ASP A 1 88 ? -1.351 -1.835 -0.368 1.00 80.94 88 ASP A C 1
ATOM 739 O O . ASP A 1 88 ? -0.992 -1.177 -1.342 1.00 80.94 88 ASP A O 1
ATOM 743 N N . ARG A 1 89 ? -1.788 -1.240 0.750 1.00 84.81 89 ARG A N 1
ATOM 744 C CA . ARG A 1 89 ? -1.825 0.213 0.966 1.00 84.81 89 ARG A CA 1
ATOM 745 C C . ARG A 1 89 ? -0.860 0.596 2.079 1.00 84.81 89 ARG A C 1
ATOM 747 O O . ARG A 1 89 ? -0.477 -0.223 2.913 1.00 84.81 89 ARG A O 1
ATOM 754 N N . THR A 1 90 ? -0.500 1.874 2.140 1.00 85.94 90 THR A N 1
ATOM 755 C CA . THR A 1 90 ? 0.230 2.401 3.296 1.00 85.94 90 THR A CA 1
ATOM 756 C C . THR A 1 90 ? -0.694 2.460 4.513 1.00 85.94 90 THR A C 1
ATOM 758 O O . THR A 1 90 ? -1.900 2.696 4.391 1.00 85.94 90 THR A O 1
ATOM 761 N N . HIS A 1 91 ? -0.139 2.257 5.711 1.00 89.44 91 HIS A N 1
ATOM 762 C CA . HIS A 1 91 ? -0.918 2.342 6.950 1.00 89.44 91 HIS A CA 1
ATOM 763 C C . HIS A 1 91 ? -1.546 3.731 7.137 1.00 89.44 91 HIS A C 1
ATOM 765 O O . HIS A 1 91 ? -2.665 3.813 7.637 1.00 89.44 91 HIS A O 1
ATOM 771 N N . ASN A 1 92 ? -0.869 4.789 6.672 1.00 89.06 92 ASN A N 1
ATOM 772 C CA . ASN A 1 92 ? -1.406 6.145 6.670 1.00 89.06 92 ASN A CA 1
ATOM 773 C C . ASN A 1 92 ? -2.640 6.256 5.759 1.00 89.06 92 ASN A C 1
ATOM 775 O O . ASN A 1 92 ? -3.706 6.639 6.223 1.00 89.06 92 ASN A O 1
ATOM 779 N N . SER A 1 93 ? -2.547 5.807 4.500 1.00 89.00 93 SER A N 1
ATOM 780 C CA . SER A 1 93 ? -3.679 5.830 3.561 1.00 89.00 93 SER A CA 1
ATOM 781 C C . SER A 1 93 ? -4.878 5.026 4.079 1.00 89.00 93 SER A C 1
ATOM 783 O O . SER A 1 93 ? -6.011 5.508 4.052 1.00 89.00 93 SER A O 1
ATOM 785 N N . ALA A 1 94 ? -4.637 3.824 4.615 1.00 91.12 94 ALA A N 1
ATOM 786 C CA . ALA A 1 94 ? -5.689 2.996 5.202 1.00 91.12 94 ALA A CA 1
ATOM 787 C C . ALA A 1 94 ? -6.315 3.630 6.457 1.00 91.12 94 ALA A C 1
ATOM 789 O O . ALA A 1 94 ? -7.518 3.494 6.671 1.00 91.12 94 ALA A O 1
ATOM 790 N N . GLY A 1 95 ? -5.516 4.321 7.276 1.00 91.44 95 GLY A N 1
ATOM 791 C CA . GLY A 1 95 ? -5.984 5.071 8.442 1.00 91.44 95 GLY A CA 1
ATOM 792 C C . GLY A 1 95 ? -6.842 6.273 8.054 1.00 91.44 95 GLY A C 1
ATOM 793 O O . GLY A 1 95 ? -7.958 6.397 8.553 1.00 91.44 95 GLY A O 1
ATOM 794 N N . MET A 1 96 ? -6.369 7.094 7.111 1.00 92.12 96 MET A N 1
ATOM 795 C CA . MET A 1 96 ? -7.110 8.241 6.576 1.00 92.12 96 MET A CA 1
ATOM 796 C C . MET A 1 96 ? -8.459 7.804 6.007 1.00 92.12 96 MET A C 1
ATOM 798 O O . MET A 1 96 ? -9.490 8.343 6.402 1.00 92.12 96 MET A O 1
ATOM 802 N N . LYS A 1 97 ? -8.483 6.760 5.164 1.00 91.94 97 LYS A N 1
ATOM 803 C CA . LYS A 1 97 ? -9.745 6.267 4.602 1.00 91.94 97 LYS A CA 1
ATOM 804 C C . LYS A 1 97 ? -10.668 5.678 5.661 1.00 91.94 97 LYS A C 1
ATOM 806 O O . LYS A 1 97 ? -11.878 5.855 5.592 1.00 91.94 97 LYS A O 1
ATOM 811 N N . ALA A 1 98 ? -10.126 4.969 6.650 1.00 93.31 98 ALA A N 1
ATOM 812 C CA . ALA A 1 98 ? -10.937 4.454 7.746 1.00 93.31 98 ALA A CA 1
ATOM 813 C C . ALA A 1 98 ? -11.568 5.587 8.568 1.00 93.31 98 ALA A C 1
ATOM 815 O O . ALA A 1 98 ? -12.719 5.449 8.973 1.00 93.31 98 ALA A O 1
ATOM 816 N N . SER A 1 99 ? -10.842 6.691 8.768 1.00 92.94 99 SER A N 1
ATOM 817 C CA . SER A 1 99 ? -11.350 7.898 9.425 1.00 92.94 99 SER A CA 1
ATOM 818 C C . SER A 1 99 ? -12.453 8.564 8.604 1.00 92.94 99 SER A C 1
ATOM 820 O O . SER A 1 99 ? -13.523 8.831 9.139 1.00 92.94 99 SER A O 1
ATOM 822 N N . GLU A 1 100 ? -12.232 8.744 7.299 1.00 92.50 100 GLU A N 1
ATOM 823 C CA . GLU A 1 100 ? -13.224 9.278 6.352 1.00 92.50 100 GLU A CA 1
ATOM 824 C C . GLU A 1 100 ? -14.520 8.447 6.350 1.00 92.50 100 GLU A C 1
ATOM 826 O O . GLU A 1 100 ? -15.619 8.983 6.293 1.00 92.50 100 GLU A O 1
ATOM 831 N N . LEU A 1 101 ? -14.401 7.122 6.478 1.00 91.81 101 LEU A N 1
ATOM 832 C CA . LEU A 1 101 ? -15.534 6.193 6.540 1.00 91.81 101 LEU A CA 1
ATOM 833 C C . LEU A 1 101 ? -16.106 5.994 7.959 1.00 91.81 101 LEU A C 1
ATOM 835 O O . LEU A 1 101 ? -16.978 5.137 8.138 1.00 91.81 101 LEU A O 1
ATOM 839 N N . GLY A 1 102 ? -15.595 6.703 8.972 1.00 93.69 102 GLY A N 1
ATOM 840 C CA . GLY A 1 102 ? -16.050 6.612 10.365 1.00 93.69 102 GLY A CA 1
ATOM 841 C C . GLY A 1 102 ? -15.807 5.255 11.041 1.00 93.69 102 GLY A C 1
ATOM 842 O O . GLY A 1 102 ? -16.497 4.894 11.998 1.00 93.69 102 GLY A O 1
ATOM 843 N N . LEU A 1 103 ? -14.855 4.456 10.552 1.00 93.44 103 LEU A N 1
ATOM 844 C CA . LEU A 1 103 ? -14.618 3.104 11.053 1.00 93.44 103 LEU A CA 1
ATOM 845 C C . LEU A 1 103 ? -13.927 3.126 12.416 1.00 93.44 103 LEU A C 1
ATOM 847 O O . LEU A 1 103 ? -12.901 3.776 12.617 1.00 93.44 103 LEU A O 1
ATOM 851 N N . LYS A 1 104 ? -14.448 2.324 13.348 1.00 93.50 104 LYS A N 1
ATOM 852 C CA . LYS A 1 104 ? -13.917 2.188 14.710 1.00 93.50 104 LYS A CA 1
ATOM 853 C C . LYS A 1 104 ? -13.406 0.775 14.973 1.00 93.50 104 LYS A C 1
ATOM 855 O O . LYS A 1 104 ? -13.842 -0.203 14.365 1.00 93.50 104 LYS A O 1
ATOM 860 N N . LYS A 1 105 ? -12.452 0.662 15.899 1.00 92.56 105 LYS A N 1
ATOM 861 C CA . LYS A 1 105 ? -11.991 -0.635 16.409 1.00 92.56 105 LYS A CA 1
ATOM 862 C C . LYS A 1 105 ? -13.022 -1.213 17.378 1.00 92.56 105 LYS A C 1
ATOM 864 O O . LYS A 1 105 ? -13.648 -0.478 18.136 1.00 92.56 105 LYS A O 1
ATOM 869 N N . THR A 1 106 ? -13.179 -2.534 17.390 1.00 93.12 106 THR A N 1
ATOM 870 C CA . THR A 1 106 ? -14.080 -3.198 18.343 1.00 93.12 106 THR A CA 1
ATOM 871 C C . THR A 1 106 ? -13.568 -3.086 19.780 1.00 93.12 106 THR A C 1
ATOM 873 O O . THR A 1 106 ? -12.363 -3.179 20.027 1.00 93.12 106 THR A O 1
ATOM 876 N N . LYS A 1 107 ? -14.487 -3.007 20.756 1.00 90.56 107 LYS A N 1
ATOM 877 C CA . LYS A 1 107 ? -14.152 -3.058 22.194 1.00 90.56 107 LYS A CA 1
ATOM 878 C C . LYS A 1 107 ? -13.291 -4.283 22.535 1.00 90.56 107 LYS A C 1
ATOM 880 O O . LYS A 1 107 ? -12.347 -4.182 23.310 1.00 90.56 107 LYS A O 1
ATOM 885 N N . LYS A 1 10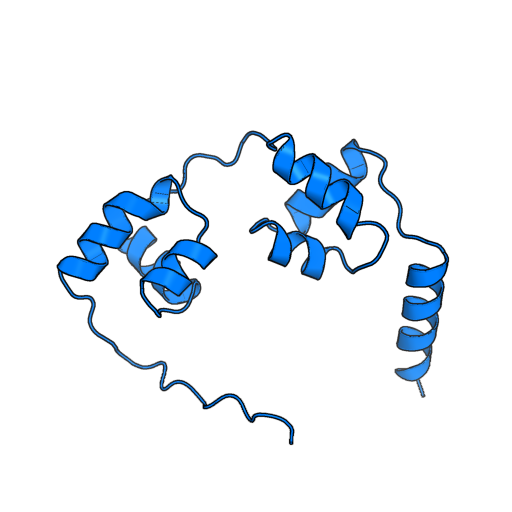8 ? -13.574 -5.436 21.911 1.00 91.81 108 LYS A N 1
ATOM 886 C CA . LYS A 1 108 ? -12.786 -6.672 22.066 1.00 91.81 108 LYS A CA 1
ATOM 887 C C . LYS A 1 108 ? -11.325 -6.472 21.654 1.00 91.81 108 LYS A C 1
ATOM 889 O O . LYS A 1 108 ? -10.436 -6.812 22.431 1.00 91.81 108 LYS A O 1
ATOM 894 N N . TYR A 1 109 ? -11.081 -5.900 20.474 1.00 90.31 109 TYR A N 1
ATOM 895 C CA . TYR A 1 109 ? -9.727 -5.610 20.000 1.00 90.31 109 TYR A CA 1
ATOM 896 C C . TYR A 1 109 ? -9.009 -4.598 20.907 1.00 90.31 109 TYR A C 1
ATOM 898 O O . TYR A 1 109 ? -7.853 -4.810 21.266 1.00 90.31 109 TYR A O 1
ATOM 906 N N . LEU A 1 110 ? -9.702 -3.542 21.346 1.00 89.19 110 LEU A N 1
ATOM 907 C CA . LEU A 1 110 ? -9.136 -2.533 22.250 1.00 89.19 110 LEU A CA 1
ATOM 908 C C . LEU A 1 110 ? -8.733 -3.127 23.608 1.00 89.19 110 LEU A C 1
ATOM 910 O O . LEU A 1 110 ? -7.629 -2.872 24.081 1.00 89.19 110 LEU A O 1
ATOM 914 N N . ARG A 1 111 ? -9.566 -4.001 24.192 1.00 89.88 111 ARG A N 1
ATOM 915 C CA . ARG A 1 111 ? -9.226 -4.728 25.428 1.00 89.88 111 ARG A CA 1
ATOM 916 C C . ARG A 1 111 ? -8.000 -5.623 25.258 1.00 89.88 111 ARG A C 1
ATOM 918 O O . ARG A 1 111 ? -7.138 -5.657 26.130 1.00 89.88 111 ARG A O 1
ATOM 925 N N . GLN A 1 112 ? -7.905 -6.344 24.140 1.00 89.25 112 GLN A N 1
ATOM 926 C CA . GLN A 1 112 ? -6.733 -7.176 23.837 1.00 89.25 112 GLN A CA 1
ATOM 927 C C . GLN A 1 112 ? -5.463 -6.331 23.693 1.00 89.25 112 GLN A C 1
ATOM 929 O O . GLN A 1 112 ? -4.404 -6.720 24.184 1.00 89.25 112 GLN A O 1
ATOM 934 N N . LEU A 1 113 ? -5.573 -5.163 23.056 1.00 86.94 113 LEU A N 1
ATOM 935 C CA . LEU A 1 113 ? -4.463 -4.232 22.902 1.00 86.94 113 LEU A CA 1
ATOM 936 C C . LEU A 1 113 ? -4.005 -3.664 24.254 1.00 86.94 113 LEU A C 1
ATOM 938 O O . LEU A 1 113 ? -2.804 -3.633 24.509 1.00 86.94 113 LEU A O 1
ATOM 942 N N . ALA A 1 114 ? -4.940 -3.283 25.130 1.00 84.50 114 ALA A N 1
ATOM 943 C CA . ALA A 1 114 ? -4.645 -2.786 26.475 1.00 84.50 114 ALA A CA 1
ATOM 944 C C . ALA A 1 114 ? -3.918 -3.836 27.332 1.00 84.50 114 ALA A C 1
ATOM 946 O O . ALA A 1 114 ? -2.855 -3.551 27.880 1.00 84.50 114 ALA A O 1
ATOM 947 N N . LYS A 1 115 ? -4.409 -5.087 27.346 1.00 85.44 115 LYS A N 1
ATOM 948 C CA . LYS A 1 115 ? -3.746 -6.212 28.034 1.00 85.44 115 LYS A CA 1
ATOM 949 C C . LYS A 1 115 ? -2.322 -6.452 27.531 1.00 85.44 115 LYS A C 1
ATOM 951 O O . LYS A 1 115 ? -1.440 -6.792 28.311 1.00 85.44 115 LYS A O 1
ATOM 956 N N . LYS A 1 116 ? -2.096 -6.293 26.223 1.00 80.12 116 LYS A N 1
ATOM 957 C CA . LYS A 1 116 ? -0.765 -6.451 25.632 1.00 80.12 116 LYS A CA 1
ATOM 958 C C . LYS A 1 116 ? 0.175 -5.312 26.036 1.00 80.12 116 LYS A C 1
ATOM 960 O O . LYS A 1 116 ? 1.337 -5.590 26.279 1.00 80.12 116 LYS A O 1
ATOM 965 N N . ARG A 1 117 ? -0.311 -4.067 26.121 1.00 75.31 117 ARG A N 1
ATOM 966 C CA . ARG A 1 117 ? 0.498 -2.900 26.521 1.00 75.31 117 ARG A CA 1
ATOM 967 C C . ARG A 1 117 ? 0.902 -2.941 27.997 1.00 75.31 117 ARG A C 1
ATOM 969 O O . ARG A 1 117 ? 2.057 -2.672 28.283 1.00 75.31 117 ARG A O 1
ATOM 976 N N . GLY A 1 118 ? 0.002 -3.344 28.898 1.00 71.62 118 GLY A N 1
ATOM 977 C CA . GLY A 1 118 ? 0.314 -3.453 30.333 1.00 71.62 118 GLY A CA 1
ATOM 978 C C . GLY A 1 118 ? 1.351 -4.532 30.670 1.00 71.62 118 GLY A C 1
ATOM 979 O O . GLY A 1 118 ? 2.074 -4.407 31.643 1.00 71.62 118 GLY A O 1
ATOM 980 N N . ARG A 1 119 ? 1.487 -5.569 29.833 1.00 61.88 119 ARG A N 1
ATOM 981 C CA . ARG A 1 119 ? 2.461 -6.657 30.036 1.00 61.88 119 ARG A CA 1
ATOM 982 C C . ARG A 1 119 ? 3.904 -6.300 29.635 1.00 61.88 119 ARG A C 1
ATOM 984 O O . ARG A 1 119 ? 4.789 -7.111 29.842 1.00 61.88 119 ARG A O 1
ATOM 991 N N . PHE A 1 120 ? 4.128 -5.148 29.003 1.00 55.81 120 PHE A N 1
ATOM 992 C CA . PHE A 1 120 ? 5.462 -4.684 28.586 1.00 55.81 120 PHE A CA 1
ATOM 993 C C . PHE A 1 120 ? 6.062 -3.640 29.544 1.00 55.81 120 PHE A C 1
ATOM 995 O O . PHE A 1 120 ? 7.151 -3.151 29.272 1.00 55.81 120 PHE A O 1
ATOM 1002 N N . MET A 1 121 ? 5.344 -3.266 30.610 1.00 51.59 121 MET A N 1
ATOM 1003 C CA . MET A 1 121 ? 5.771 -2.255 31.591 1.00 51.59 121 MET A CA 1
ATOM 1004 C C . MET A 1 121 ? 6.106 -2.846 32.976 1.00 51.59 121 MET A C 1
ATOM 1006 O O . MET A 1 121 ? 6.279 -2.074 33.911 1.00 51.59 121 MET A O 1
ATOM 1010 N N . ASN A 1 122 ? 6.194 -4.177 33.095 1.00 41.09 122 ASN A N 1
ATOM 1011 C CA . ASN A 1 122 ? 6.718 -4.891 34.266 1.00 41.09 122 ASN A CA 1
ATOM 1012 C C . ASN A 1 122 ? 7.968 -5.669 33.867 1.00 41.09 122 ASN A C 1
ATOM 1014 O O . ASN A 1 122 ? 7.926 -6.269 32.765 1.00 41.09 122 ASN A O 1
#

Sequence (122 aa):
MVKKKAKKNTMYRRWSTAEVRILKRYYRNFSTREVAEKLARTGRAIEAKAHALGLYKAKQQSWSQAEIKRLRKFYPHMSTYKVAEKLDRTHNSAGMKASELGLKKTKKYLRQLAKKRGRFMN

Foldseek 3Di:
DPPDDDPPPQPDDDQDPVLVVLLQVPVQPDQLVVNCVVSVHDSVVSVVVCVVVVNDHDPPPDDDPVLVVLLLVPVQADQLCVSCVVSSHDSVVSVVVCVVVVHYHDPVNVVVVVVVVVVVPD

Radius of gyration: 18.34 Å; chains: 1; bounding box: 39×37×54 Å